Protein A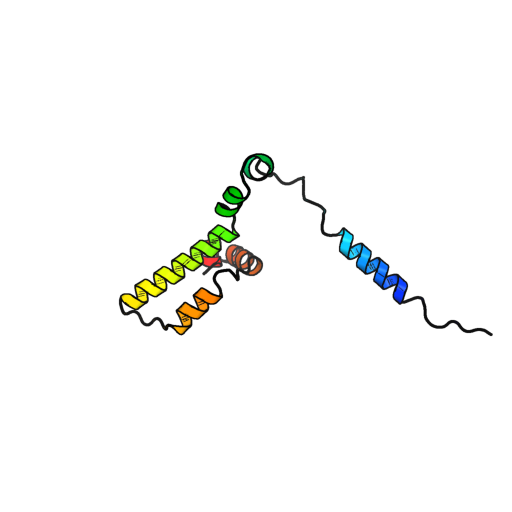F-A0A1B6INV1-F1 (afdb_monomer)

Mean predicted aligned error: 13.17 Å

Foldseek 3Di:
DDDDDDDDPVVVVVVVVVVVVVPPDPPPPVDDDDCCLVPNDDPVVNVCPDPLVVLLVVLVVVLVVLVVVVVVPDPDDPVNSVVSVVCSNVDDPPQLVVQCVVVVDSVVSSD

pLDDT: mean 77.52, std 20.61, range [27.19, 95.38]

Organism: NCBI:txid320908

Radius of gyration: 24.24 Å; Cα contacts (8 Å, |Δi|>4): 44; chains: 1; bounding box: 39×71×47 Å

Nearest PDB structures (foldseek):
  5nx8-assembly1_B  TM=9.898E-01  e=2.178E-07  Homo sapiens neanderthalensis
  4flc-assembly1_C  TM=9.773E-01  e=2.608E-07  Homo sapiens
  4flc-assembly1_A  TM=9.758E-01  e=3.519E-07  Homo sapiens
  4ffx-assembly1_A  TM=9.431E-01  e=3.315E-07  Homo sapiens
  4ffx-assembly1_C  TM=9.801E-01  e=8.149E-07  Homo sapiens

Sequence (111 aa):
RWRCGGCLIHSCLLTLLFISCIFVSIKMTSNYKSPLSTRYASKEMQFTFSELNKFSTWRKLWIYLAEAEKELGLEITDAQIEEMKANVDNIDFVAAAEEEKLTRHDVMAHV

InterPro domains:
  IPR008948 L-Aspartase-like [SSF48557] (32-111)
  IPR024083 Fumarase/histidase, N-terminal [G3DSA:1.10.275.10] (27-111)

Solvent-accessible surface area (backbone atoms only — not comparable to full-atom values): 6934 Å² total; per-residue (Å²): 135,83,90,84,82,88,77,76,69,70,62,55,54,56,53,53,54,53,55,62,65,66,71,80,72,79,73,75,76,86,59,91,72,60,59,52,78,74,75,70,55,54,72,67,62,51,44,66,74,26,69,68,47,51,54,34,49,50,44,50,51,52,48,54,47,52,52,53,42,34,75,74,68,46,100,62,57,69,68,58,53,51,53,52,64,74,43,39,85,69,72,62,66,66,60,26,53,56,37,21,71,73,69,72,34,68,72,70,29,70,108

Secondary structure (DSSP, 8-state):
-------SSHHHHHHHHHHHHHTT-----SS---HIIIIIS-HHHHHHTSHHHHHHHHHHHHHHHHHHHHHTT----HHHHHHHHHTTT---HHHHHHHHHHHS-HHHHT-

Structure (mmCIF, N/CA/C/O backbone):
data_AF-A0A1B6INV1-F1
#
_entry.id   AF-A0A1B6INV1-F1
#
loop_
_atom_site.group_PDB
_atom_site.id
_atom_site.type_symbol
_atom_site.label_atom_id
_atom_site.label_alt_id
_atom_site.label_comp_id
_atom_site.label_asym_id
_atom_site.label_entity_id
_atom_site.label_seq_id
_atom_site.pdbx_PDB_ins_code
_atom_site.Cartn_x
_atom_site.Cartn_y
_atom_site.Cartn_z
_atom_site.occupancy
_atom_site.B_iso_or_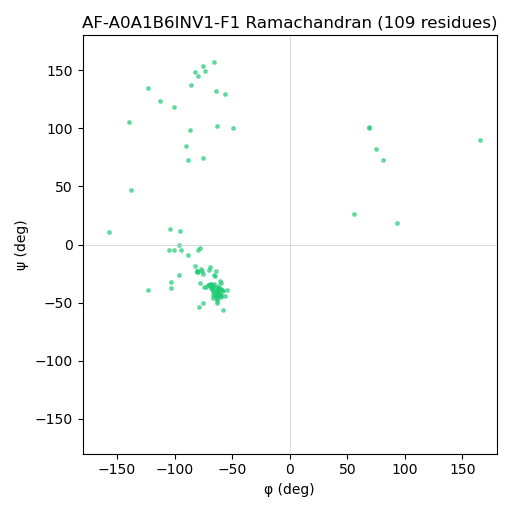equiv
_atom_site.auth_seq_id
_atom_site.auth_comp_id
_atom_site.auth_asym_id
_atom_site.auth_atom_id
_atom_site.pdbx_PDB_model_num
ATOM 1 N N . ARG A 1 1 ? 13.740 -64.796 -30.947 1.00 27.19 1 ARG A N 1
ATOM 2 C CA . ARG A 1 1 ? 14.998 -65.144 -30.242 1.00 27.19 1 ARG A CA 1
ATOM 3 C C . ARG A 1 1 ? 15.674 -63.825 -29.864 1.00 27.19 1 ARG A C 1
ATOM 5 O O . ARG A 1 1 ? 16.111 -63.151 -30.777 1.00 27.19 1 ARG A O 1
ATOM 12 N N . TRP A 1 2 ? 15.658 -63.486 -28.562 1.00 29.16 2 TRP A N 1
ATOM 13 C CA . TRP A 1 2 ? 16.130 -62.237 -27.903 1.00 29.16 2 TRP A CA 1
ATOM 14 C C . TRP A 1 2 ? 15.284 -60.986 -28.229 1.00 29.16 2 TRP A C 1
ATOM 16 O O . TRP A 1 2 ? 15.275 -60.543 -29.363 1.00 29.16 2 TRP A O 1
ATOM 26 N N . ARG A 1 3 ? 14.356 -60.503 -27.383 1.00 35.16 3 ARG A N 1
ATOM 27 C CA . ARG A 1 3 ? 14.414 -60.051 -25.969 1.00 35.16 3 ARG A CA 1
ATOM 28 C C . ARG A 1 3 ? 15.224 -58.748 -25.847 1.00 35.16 3 ARG A C 1
ATOM 30 O O . ARG A 1 3 ? 16.438 -58.825 -25.903 1.00 35.16 3 ARG A O 1
ATOM 37 N N . CYS A 1 4 ? 14.502 -57.621 -25.735 1.00 33.94 4 CYS A N 1
ATOM 38 C CA . CYS A 1 4 ? 14.843 -56.291 -25.178 1.00 33.94 4 CYS A CA 1
ATOM 39 C C . CYS A 1 4 ? 13.743 -55.316 -25.678 1.00 33.94 4 CYS A C 1
ATOM 41 O O . CYS A 1 4 ? 13.827 -54.822 -26.790 1.00 33.94 4 CYS A O 1
ATOM 43 N N . GLY A 1 5 ? 12.607 -55.074 -25.019 1.00 40.75 5 GLY A N 1
ATOM 44 C CA . GLY A 1 5 ? 12.322 -55.170 -23.592 1.00 40.75 5 GLY A CA 1
ATOM 45 C C . GLY A 1 5 ? 12.818 -53.926 -22.855 1.00 40.75 5 GLY A C 1
ATOM 46 O O . GLY A 1 5 ? 13.815 -54.020 -22.160 1.00 40.75 5 GLY A O 1
ATOM 47 N N . GLY A 1 6 ? 12.136 -52.787 -23.034 1.00 43.53 6 GLY A N 1
ATOM 48 C CA . GLY A 1 6 ? 12.198 -51.634 -22.126 1.00 43.53 6 GLY A CA 1
ATOM 49 C C . GLY A 1 6 ? 13.456 -50.763 -22.181 1.00 43.53 6 GLY A C 1
ATOM 50 O O . GLY A 1 6 ? 14.310 -50.883 -21.318 1.00 43.53 6 GLY A O 1
ATOM 51 N N . CYS A 1 7 ? 13.549 -49.822 -23.130 1.00 36.94 7 CYS A N 1
ATOM 52 C CA . CYS A 1 7 ? 14.485 -48.689 -22.983 1.00 36.94 7 CYS A CA 1
ATOM 53 C C . CYS A 1 7 ? 14.138 -47.422 -23.796 1.00 36.94 7 CYS A C 1
ATOM 55 O O . CYS A 1 7 ? 14.953 -46.512 -23.885 1.00 36.94 7 CYS A O 1
ATOM 57 N N . LEU A 1 8 ? 12.942 -47.323 -24.393 1.00 39.81 8 LEU A N 1
ATOM 58 C CA . LEU A 1 8 ? 12.597 -46.205 -25.292 1.00 39.81 8 LEU A CA 1
ATOM 59 C C . LEU A 1 8 ? 11.747 -45.0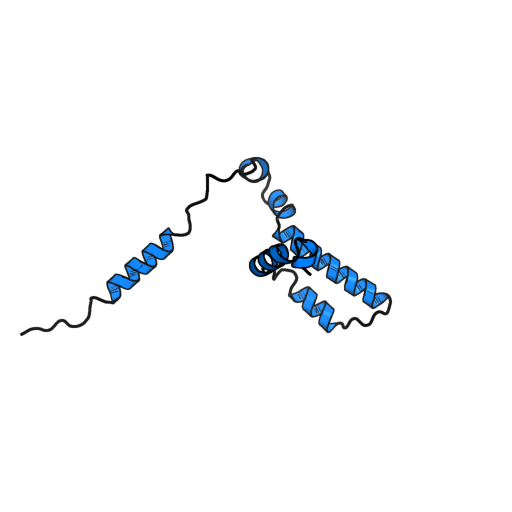90 -24.663 1.00 39.81 8 LEU A C 1
ATOM 61 O O . LEU A 1 8 ? 11.533 -44.066 -25.298 1.00 39.81 8 LEU A O 1
ATOM 65 N N . ILE A 1 9 ? 11.302 -45.238 -23.412 1.00 46.97 9 ILE A N 1
ATOM 66 C CA . ILE A 1 9 ? 10.418 -44.245 -22.770 1.00 46.97 9 ILE A CA 1
ATOM 67 C C . ILE A 1 9 ? 11.216 -43.246 -21.906 1.00 46.97 9 ILE A C 1
ATOM 69 O O . ILE A 1 9 ? 10.825 -42.091 -21.777 1.00 46.97 9 ILE A O 1
ATOM 73 N N . HIS A 1 10 ? 12.392 -43.629 -21.390 1.00 43.84 10 HIS A N 1
ATOM 74 C CA . HIS A 1 10 ? 13.196 -42.764 -20.510 1.00 43.84 10 HIS A CA 1
ATOM 75 C C . HIS A 1 10 ? 14.043 -41.712 -21.252 1.00 43.84 10 HIS A C 1
ATOM 77 O O . HIS A 1 10 ? 14.384 -40.681 -20.679 1.00 43.84 10 HIS A O 1
ATOM 83 N N . SER A 1 11 ? 14.360 -41.931 -22.534 1.00 45.62 11 SER A N 1
ATOM 84 C CA . SER A 1 11 ? 15.157 -40.980 -23.329 1.00 45.62 11 SER A CA 1
ATOM 85 C C . SER A 1 11 ? 14.321 -39.809 -23.876 1.00 45.62 11 SER A C 1
ATOM 87 O O . SER A 1 11 ? 14.843 -38.715 -24.083 1.00 45.62 11 SER A O 1
ATOM 89 N N . CYS A 1 12 ? 13.004 -40.008 -24.022 1.00 43.78 12 CYS A N 1
ATOM 90 C CA . CYS A 1 12 ? 12.072 -38.991 -24.519 1.00 43.78 12 CYS A CA 1
ATOM 91 C C . CYS A 1 12 ? 11.712 -37.945 -23.440 1.00 43.78 12 CYS A C 1
ATOM 93 O O . CYS A 1 12 ? 11.550 -36.764 -23.737 1.00 43.78 12 CYS A O 1
ATOM 95 N N . LEU A 1 13 ? 11.658 -38.347 -22.161 1.00 46.84 13 LEU A N 1
ATOM 96 C CA . LEU A 1 13 ? 11.399 -37.422 -21.046 1.00 46.84 13 LEU A CA 1
ATOM 97 C C . LEU A 1 13 ? 12.578 -36.480 -20.757 1.00 46.84 13 LEU A C 1
ATOM 99 O O . LEU A 1 13 ? 12.352 -35.318 -20.428 1.00 46.84 13 LEU A O 1
ATOM 103 N N . LEU A 1 14 ? 13.828 -36.932 -20.926 1.00 48.84 14 LEU A N 1
ATOM 104 C CA . LEU A 1 14 ? 14.999 -36.061 -20.745 1.00 48.84 14 LEU A CA 1
ATOM 105 C C . LEU A 1 14 ? 15.112 -34.994 -21.843 1.00 48.84 14 LEU A C 1
ATOM 107 O O . LEU A 1 14 ? 15.531 -33.874 -21.561 1.00 48.84 14 LEU A O 1
ATOM 111 N N . THR A 1 15 ? 14.710 -35.306 -23.077 1.00 51.50 15 THR A N 1
ATOM 112 C CA . THR A 1 15 ? 14.678 -34.325 -24.174 1.00 51.50 15 THR A CA 1
ATOM 113 C C . THR A 1 15 ? 13.538 -33.320 -24.000 1.00 51.50 15 THR A C 1
ATOM 115 O O . THR A 1 15 ? 13.750 -32.132 -24.229 1.00 51.50 15 THR A O 1
ATOM 118 N N . LEU A 1 16 ? 12.372 -33.741 -23.496 1.00 47.75 16 LEU A N 1
ATOM 119 C CA . LEU A 1 16 ? 11.265 -32.833 -23.157 1.00 47.75 16 LEU A CA 1
ATOM 120 C C . LEU A 1 16 ? 11.584 -31.909 -21.963 1.00 47.75 16 LEU A C 1
ATOM 122 O O . LEU A 1 16 ? 11.250 -30.725 -22.007 1.00 47.75 16 LEU A O 1
ATOM 126 N N . LEU A 1 17 ? 12.300 -32.395 -20.942 1.00 47.44 17 LEU A N 1
ATOM 127 C CA . LEU A 1 17 ? 12.790 -31.562 -19.831 1.00 47.44 17 LEU A CA 1
ATOM 128 C C . LEU A 1 17 ? 13.866 -30.556 -20.278 1.00 47.44 17 LEU A C 1
ATOM 130 O O . LEU A 1 17 ? 13.863 -29.414 -19.820 1.00 47.44 17 LEU A O 1
ATOM 134 N N . PHE A 1 18 ? 14.739 -30.928 -21.222 1.00 44.41 18 PHE A N 1
ATOM 135 C CA . PHE A 1 18 ? 15.700 -29.989 -21.816 1.00 44.41 18 PHE A CA 1
ATOM 136 C C . PHE A 1 18 ? 15.018 -28.906 -22.668 1.00 44.41 18 PHE A C 1
ATOM 138 O O . PHE A 1 18 ? 15.426 -27.746 -22.619 1.00 44.41 18 PHE A O 1
ATOM 145 N N . ILE A 1 19 ? 13.946 -29.244 -23.394 1.00 51.03 19 ILE A N 1
ATOM 146 C CA . ILE A 1 19 ? 13.175 -28.277 -24.195 1.00 51.03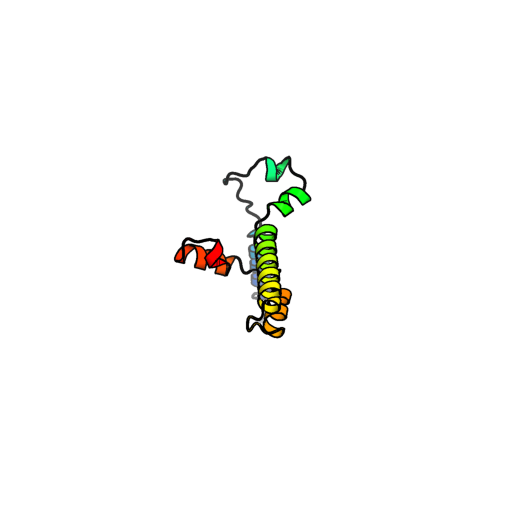 19 ILE A CA 1
ATOM 147 C C . ILE A 1 19 ? 12.391 -27.304 -23.294 1.00 51.03 19 ILE A C 1
ATOM 149 O O . ILE A 1 19 ? 12.333 -26.112 -23.597 1.00 51.03 19 ILE A O 1
ATOM 153 N N . SER A 1 20 ? 11.886 -27.756 -22.139 1.00 46.28 20 SER A N 1
ATOM 154 C CA . SER A 1 20 ? 11.259 -26.868 -21.144 1.00 46.28 20 SER A CA 1
ATOM 155 C C . SER A 1 20 ? 12.246 -25.878 -20.510 1.00 46.28 20 SER A C 1
ATOM 157 O O . SER A 1 20 ? 11.834 -24.802 -20.082 1.00 46.28 20 SER A O 1
ATOM 159 N N . CYS A 1 21 ? 13.540 -26.211 -20.454 1.00 41.75 21 CYS A N 1
ATOM 160 C CA . CYS A 1 21 ? 14.569 -25.358 -19.852 1.00 41.75 21 CYS A CA 1
ATOM 161 C C . CYS A 1 21 ? 15.046 -24.237 -20.802 1.00 41.75 21 CYS A C 1
ATOM 163 O O . CYS A 1 21 ? 15.510 -23.190 -20.356 1.00 41.75 21 CYS A O 1
ATOM 165 N N . ILE A 1 22 ? 14.882 -24.413 -22.120 1.00 45.06 22 ILE A N 1
ATOM 166 C CA . ILE A 1 22 ? 15.268 -23.413 -23.136 1.00 45.06 22 ILE A CA 1
ATOM 167 C C . ILE A 1 22 ? 14.194 -22.317 -23.305 1.00 45.06 22 ILE A C 1
ATOM 169 O O . ILE A 1 22 ? 14.494 -21.222 -23.780 1.00 45.06 22 ILE A O 1
ATOM 173 N N . PHE A 1 23 ? 12.955 -22.548 -22.859 1.00 40.06 23 PHE A N 1
ATOM 174 C CA . PHE A 1 23 ? 11.833 -21.635 -23.120 1.00 40.06 23 PHE A CA 1
ATOM 175 C C . PHE A 1 23 ? 11.760 -20.390 -22.208 1.00 40.06 23 PHE A C 1
ATOM 177 O O . PHE A 1 23 ? 10.927 -19.518 -22.436 1.00 40.06 23 PHE A O 1
ATOM 184 N N . VAL A 1 24 ? 12.630 -20.256 -21.198 1.00 45.34 24 VAL A N 1
ATOM 185 C CA . VAL A 1 24 ? 12.508 -19.194 -20.170 1.00 45.34 24 VAL A CA 1
ATOM 186 C C . VAL A 1 24 ? 13.363 -17.941 -20.440 1.00 45.34 24 VAL A C 1
ATOM 188 O O . VAL A 1 24 ? 13.285 -16.974 -19.690 1.00 45.34 24 VAL A O 1
ATOM 191 N N . SER A 1 25 ? 14.149 -17.863 -21.520 1.00 43.59 25 SER A N 1
ATOM 192 C CA . SER A 1 25 ? 15.062 -16.714 -21.699 1.00 43.59 25 SER A CA 1
ATOM 193 C C . SER A 1 25 ? 15.125 -16.136 -23.114 1.00 43.59 25 SER A C 1
ATOM 195 O O . SER A 1 25 ? 16.196 -15.818 -23.623 1.00 43.59 25 SER A O 1
ATOM 197 N N . ILE A 1 26 ? 13.973 -15.909 -23.750 1.00 49.34 26 ILE A N 1
ATOM 198 C CA . ILE A 1 26 ? 13.883 -14.875 -24.794 1.00 49.34 26 ILE A CA 1
ATOM 199 C C . ILE A 1 26 ? 13.486 -13.579 -24.090 1.00 49.34 26 ILE A C 1
ATOM 201 O O . ILE A 1 26 ? 12.320 -13.216 -23.953 1.00 49.34 26 ILE A O 1
ATOM 205 N N . LYS A 1 27 ? 14.499 -12.885 -23.574 1.00 52.16 27 LYS A N 1
ATOM 206 C CA . LYS A 1 27 ? 14.368 -11.536 -23.029 1.00 52.16 27 LYS A CA 1
ATOM 207 C C . LYS A 1 27 ? 13.931 -10.637 -24.190 1.00 52.16 27 LYS A C 1
ATOM 209 O O . LYS A 1 27 ? 14.761 -10.295 -25.021 1.00 52.16 27 LYS A O 1
ATOM 214 N N . MET A 1 28 ? 12.647 -10.280 -24.261 1.00 51.00 28 MET A N 1
ATOM 215 C CA . MET A 1 28 ? 12.091 -9.340 -25.247 1.00 51.00 28 MET A CA 1
ATOM 216 C C . MET A 1 28 ? 12.949 -8.060 -25.278 1.00 51.00 28 MET A C 1
ATOM 218 O O . MET A 1 28 ? 12.884 -7.221 -24.370 1.00 51.00 28 MET A O 1
ATOM 222 N N . THR A 1 29 ? 13.826 -7.952 -26.277 1.00 60.47 29 THR A N 1
ATOM 223 C CA . THR A 1 29 ? 14.652 -6.771 -26.583 1.00 60.47 29 THR A CA 1
ATOM 224 C C . THR A 1 29 ? 13.928 -5.805 -27.518 1.00 60.47 29 THR A C 1
ATOM 226 O O . THR A 1 29 ? 14.396 -4.690 -27.706 1.00 60.47 29 THR A O 1
ATOM 229 N N . SER A 1 30 ? 12.781 -6.213 -28.071 1.00 66.88 30 SER A N 1
ATOM 230 C CA . SER A 1 30 ? 11.931 -5.405 -28.951 1.00 66.88 30 SER A CA 1
ATOM 231 C C . SER A 1 30 ? 11.102 -4.355 -28.210 1.00 66.88 30 SER A C 1
ATOM 233 O O . SER A 1 30 ? 10.694 -3.368 -28.812 1.00 66.88 30 SER A O 1
ATOM 235 N N . ASN A 1 31 ? 10.847 -4.550 -26.913 1.00 76.69 31 ASN A N 1
ATOM 236 C CA . ASN A 1 31 ? 10.055 -3.618 -26.117 1.00 76.69 31 ASN A CA 1
ATOM 237 C C . ASN A 1 31 ? 10.937 -2.496 -25.565 1.00 76.69 31 ASN A C 1
ATOM 239 O O . ASN A 1 31 ? 12.037 -2.748 -25.063 1.00 76.69 31 ASN A O 1
ATOM 243 N N . TYR A 1 32 ? 10.425 -1.264 -25.625 1.00 80.25 32 TYR A N 1
ATOM 244 C CA . TYR A 1 32 ? 11.076 -0.099 -25.036 1.00 80.25 32 TYR A CA 1
ATOM 245 C C . TYR A 1 32 ? 11.326 -0.327 -23.543 1.00 80.25 32 TYR A C 1
ATOM 247 O O . TYR A 1 32 ? 10.429 -0.709 -22.791 1.00 80.25 32 TYR A O 1
ATOM 255 N N . LYS A 1 33 ? 12.563 -0.080 -23.115 1.00 82.69 33 LYS A N 1
ATOM 256 C CA . LYS A 1 33 ? 12.962 -0.087 -21.708 1.00 82.69 33 LYS A CA 1
ATOM 257 C C . LYS A 1 33 ? 13.557 1.265 -21.392 1.00 82.69 33 LYS A C 1
ATOM 259 O O . LYS A 1 33 ? 14.386 1.769 -22.148 1.00 82.69 33 LYS A O 1
ATOM 264 N N . SER A 1 34 ? 13.161 1.831 -20.258 1.00 85.69 34 SER A N 1
ATOM 265 C CA . SER A 1 34 ? 13.747 3.086 -19.811 1.00 85.69 34 SER A CA 1
ATOM 266 C C . SER A 1 34 ? 15.245 2.886 -19.522 1.00 85.69 34 SER A C 1
ATOM 268 O O . SER A 1 34 ? 15.627 1.941 -18.819 1.00 85.69 34 SER A O 1
ATOM 270 N N . PRO A 1 35 ? 16.132 3.763 -20.023 1.00 86.38 35 PRO A N 1
ATOM 271 C CA . PRO A 1 35 ? 17.547 3.709 -19.670 1.00 86.38 35 PRO A CA 1
ATOM 272 C C . PRO A 1 35 ? 17.767 3.984 -18.172 1.00 86.38 35 PRO A C 1
ATOM 274 O O . PRO A 1 35 ? 18.756 3.525 -17.598 1.00 86.38 35 PRO A O 1
ATOM 277 N N . LEU A 1 36 ? 16.819 4.669 -17.514 1.00 85.56 36 LEU A N 1
ATOM 278 C CA . LEU A 1 36 ? 16.845 4.892 -16.069 1.00 85.56 36 LEU A CA 1
ATOM 279 C C . LEU A 1 36 ? 16.714 3.578 -15.298 1.00 85.56 36 LEU A C 1
ATOM 281 O O . LEU A 1 36 ? 17.502 3.345 -14.391 1.00 85.56 36 LEU A O 1
ATOM 285 N N . SER A 1 37 ? 15.797 2.690 -15.692 1.00 82.75 37 SER A N 1
ATOM 286 C CA . SER A 1 37 ? 15.605 1.408 -15.002 1.00 82.75 37 SER A CA 1
ATOM 287 C C . SER A 1 37 ? 16.668 0.362 -15.345 1.00 82.75 37 SER A C 1
ATOM 289 O O . SER A 1 37 ? 16.874 -0.569 -14.579 1.00 82.75 37 SER A O 1
ATOM 291 N N . THR A 1 38 ? 17.363 0.492 -16.477 1.00 81.12 38 THR A N 1
ATOM 292 C CA . THR A 1 38 ? 18.312 -0.538 -16.945 1.00 81.12 38 THR A CA 1
ATOM 293 C C . THR A 1 38 ? 19.782 -0.201 -16.718 1.00 81.12 38 THR A C 1
ATOM 295 O O . THR A 1 38 ? 20.574 -1.119 -16.508 1.00 81.12 38 THR A O 1
ATOM 298 N N . ARG A 1 39 ? 20.169 1.081 -16.767 1.00 81.44 39 ARG A N 1
ATOM 299 C CA . ARG A 1 39 ? 21.583 1.499 -16.763 1.00 81.44 39 ARG A CA 1
ATOM 300 C C . ARG A 1 39 ? 21.950 2.462 -15.639 1.00 81.44 39 ARG A C 1
ATOM 302 O O . ARG A 1 39 ? 23.061 2.368 -15.130 1.00 81.44 39 ARG A O 1
ATOM 309 N N . TYR A 1 40 ? 21.072 3.406 -15.304 1.00 84.75 40 TYR A N 1
ATOM 310 C CA . TYR A 1 40 ? 21.455 4.553 -14.473 1.00 84.75 40 TYR A CA 1
ATOM 311 C C . TYR A 1 40 ? 20.995 4.465 -13.012 1.00 84.75 40 TYR A C 1
ATOM 313 O O . TYR A 1 40 ? 21.738 4.892 -12.132 1.00 84.75 40 TYR A O 1
ATOM 321 N N . ALA A 1 41 ? 19.802 3.936 -12.726 1.00 90.44 41 ALA A N 1
ATOM 322 C CA . ALA A 1 41 ? 19.273 3.900 -11.361 1.00 90.44 41 ALA A CA 1
ATOM 323 C 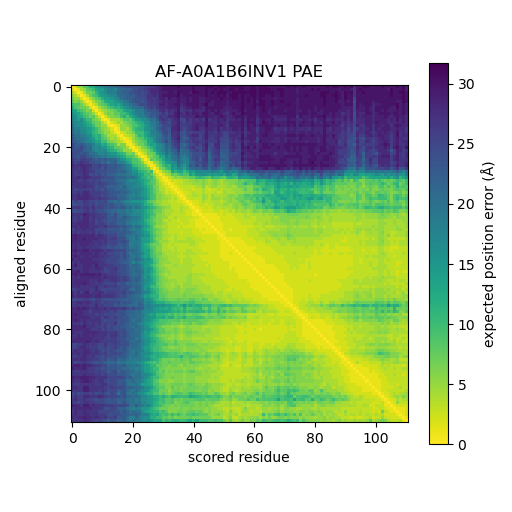C . ALA A 1 41 ? 19.869 2.755 -10.526 1.00 90.44 41 ALA A C 1
ATOM 325 O O . ALA A 1 41 ? 20.080 1.648 -11.028 1.00 90.44 41 ALA A O 1
ATOM 326 N N . SER A 1 42 ? 20.066 2.999 -9.227 1.00 91.75 42 SER A N 1
ATOM 327 C CA . SER A 1 42 ? 20.430 1.959 -8.259 1.00 91.75 42 SER A CA 1
ATOM 328 C C . SER A 1 42 ? 19.301 0.935 -8.089 1.00 91.75 42 SER A C 1
ATOM 330 O O . SER A 1 42 ? 18.132 1.230 -8.336 1.00 91.75 42 SER A O 1
ATOM 332 N N . LYS A 1 43 ? 19.642 -0.278 -7.635 1.00 89.31 43 LYS A N 1
ATOM 333 C CA . LYS A 1 43 ? 18.652 -1.346 -7.399 1.00 89.31 43 LYS A CA 1
ATOM 334 C C . LYS A 1 43 ? 17.592 -0.942 -6.370 1.00 89.31 43 LYS A C 1
ATOM 336 O O . LYS A 1 43 ? 16.424 -1.253 -6.552 1.00 89.31 43 LYS A O 1
ATOM 341 N N . GLU A 1 44 ? 17.998 -0.219 -5.330 1.00 91.75 44 GLU A N 1
ATOM 342 C CA . GLU A 1 44 ? 17.100 0.286 -4.285 1.00 91.75 44 GLU A CA 1
ATOM 343 C C . GLU A 1 44 ? 16.083 1.277 -4.856 1.00 91.75 44 GLU A C 1
ATOM 345 O O . GLU A 1 44 ? 14.888 1.133 -4.631 1.00 91.75 44 GLU A O 1
ATOM 350 N N . MET A 1 45 ? 16.535 2.226 -5.682 1.00 91.81 45 MET A N 1
ATOM 351 C CA . MET A 1 45 ? 15.645 3.200 -6.316 1.00 91.81 45 MET A CA 1
ATOM 352 C C . MET A 1 45 ? 14.666 2.530 -7.289 1.00 91.81 45 MET A C 1
ATOM 354 O O . MET A 1 45 ? 13.496 2.900 -7.352 1.00 91.81 45 MET A O 1
ATOM 358 N N . GLN A 1 46 ? 15.125 1.518 -8.030 1.00 89.31 46 GLN A N 1
ATOM 359 C CA . GLN A 1 46 ? 14.252 0.723 -8.898 1.00 89.31 46 GLN A CA 1
ATOM 360 C C . GLN A 1 46 ? 13.179 -0.017 -8.094 1.00 89.31 46 GLN A C 1
ATOM 362 O O . GLN A 1 46 ? 12.031 -0.076 -8.527 1.00 89.31 46 GLN A O 1
ATOM 367 N N . PHE A 1 47 ? 13.536 -0.552 -6.924 1.00 90.19 47 PHE A N 1
ATOM 368 C CA . PHE A 1 47 ? 12.583 -1.216 -6.041 1.00 90.19 47 PHE A CA 1
ATOM 369 C C . PHE A 1 47 ? 11.544 -0.240 -5.485 1.00 90.19 47 PHE A C 1
ATOM 371 O O . PHE A 1 47 ? 10.356 -0.554 -5.512 1.00 90.19 47 PHE A O 1
ATOM 378 N N . THR A 1 48 ? 11.949 0.962 -5.067 1.00 91.62 48 THR A N 1
ATOM 379 C CA . THR A 1 48 ? 11.026 1.986 -4.550 1.00 91.62 48 THR A CA 1
ATOM 380 C C . THR A 1 48 ? 9.897 2.305 -5.533 1.00 91.62 48 THR A C 1
ATOM 382 O O . THR A 1 48 ? 8.746 2.444 -5.122 1.00 91.62 48 THR A O 1
ATOM 385 N N . PHE A 1 49 ? 10.210 2.360 -6.830 1.00 89.25 49 PHE A N 1
ATOM 386 C CA . PHE A 1 49 ? 9.238 2.612 -7.900 1.00 89.25 49 PHE A CA 1
ATOM 387 C C . PHE A 1 49 ? 8.693 1.339 -8.565 1.00 89.25 49 PHE A C 1
ATOM 389 O O . PHE A 1 49 ? 8.062 1.416 -9.618 1.00 89.25 49 PHE A O 1
ATOM 396 N N . SER A 1 50 ? 8.940 0.165 -7.984 1.00 89.75 50 SER A N 1
ATOM 397 C CA . SER A 1 50 ? 8.394 -1.090 -8.497 1.00 89.75 50 SER A CA 1
ATOM 398 C C . SER A 1 50 ? 6.907 -1.237 -8.166 1.00 89.75 50 SER A C 1
ATOM 400 O O . SER A 1 50 ? 6.420 -0.721 -7.159 1.00 89.75 50 SER A O 1
ATOM 402 N N . GLU A 1 51 ? 6.190 -1.996 -8.994 1.00 89.50 51 GLU A N 1
ATOM 403 C CA . GLU A 1 51 ? 4.779 -2.337 -8.766 1.00 89.50 51 GLU A CA 1
ATOM 404 C C . GLU A 1 51 ? 4.582 -3.082 -7.441 1.00 89.50 51 GLU A C 1
ATOM 406 O O . GLU A 1 51 ? 3.664 -2.777 -6.686 1.00 89.50 51 GLU A O 1
ATOM 411 N N . LEU A 1 52 ? 5.502 -3.987 -7.093 1.00 89.38 52 LEU A N 1
ATOM 412 C CA . LEU A 1 52 ? 5.460 -4.710 -5.823 1.00 89.38 52 LEU A CA 1
ATOM 413 C C . LEU A 1 52 ? 5.541 -3.759 -4.620 1.00 89.38 52 LEU A C 1
ATOM 415 O O . LEU A 1 52 ? 4.757 -3.884 -3.678 1.00 89.38 52 LEU A O 1
ATOM 419 N N . ASN A 1 53 ? 6.439 -2.769 -4.659 1.00 91.31 53 ASN A N 1
ATOM 420 C CA . ASN A 1 53 ? 6.512 -1.763 -3.601 1.00 91.31 53 ASN A CA 1
ATOM 421 C C . ASN A 1 53 ? 5.275 -0.844 -3.588 1.00 91.31 53 ASN A C 1
ATOM 423 O O . ASN A 1 53 ? 4.782 -0.512 -2.512 1.00 91.31 53 ASN A O 1
ATOM 427 N N . LYS A 1 54 ? 4.725 -0.476 -4.756 1.00 90.75 54 LYS A N 1
ATOM 428 C CA . LYS A 1 54 ? 3.483 0.315 -4.867 1.00 90.75 54 LYS A CA 1
ATOM 429 C C . LYS A 1 54 ? 2.313 -0.392 -4.168 1.00 90.75 54 LYS A C 1
ATOM 431 O O . LYS A 1 54 ? 1.712 0.180 -3.261 1.00 90.75 54 LYS A O 1
ATOM 436 N N . PHE A 1 55 ? 2.022 -1.635 -4.549 1.00 92.31 55 PHE A N 1
ATOM 437 C CA . PHE A 1 55 ? 0.846 -2.361 -4.057 1.00 92.31 55 PHE A CA 1
ATOM 438 C C . PHE A 1 55 ? 0.993 -2.855 -2.615 1.00 92.31 55 PHE A C 1
ATOM 440 O O . PHE A 1 55 ? 0.036 -2.771 -1.846 1.00 92.31 55 PHE A O 1
ATOM 447 N N . SER A 1 56 ? 2.190 -3.282 -2.196 1.00 91.69 56 SER A N 1
ATOM 448 C CA . SER A 1 56 ? 2.433 -3.585 -0.774 1.00 91.69 56 SER A CA 1
ATOM 449 C C . SER A 1 56 ? 2.245 -2.341 0.101 1.00 91.69 56 SER A C 1
ATOM 451 O O . SER A 1 56 ? 1.681 -2.426 1.191 1.00 91.69 56 SER A O 1
ATOM 453 N N . THR A 1 57 ? 2.648 -1.162 -0.386 1.00 93.62 57 THR A N 1
ATOM 454 C CA . THR A 1 57 ? 2.422 0.106 0.323 1.00 93.62 57 THR A CA 1
ATOM 455 C C . THR A 1 57 ? 0.934 0.451 0.409 1.00 93.62 57 THR A C 1
ATOM 457 O O . THR A 1 57 ? 0.484 0.881 1.468 1.00 93.62 57 THR A O 1
ATOM 460 N N . TRP A 1 58 ? 0.145 0.219 -0.643 1.00 93.69 58 TRP A N 1
ATOM 461 C CA . TRP A 1 58 ? -1.313 0.411 -0.596 1.00 93.69 58 TRP A CA 1
ATOM 462 C C . TRP A 1 58 ? -1.985 -0.465 0.462 1.00 93.69 58 TRP A C 1
ATOM 464 O O . TRP A 1 58 ? -2.757 0.046 1.270 1.00 93.69 58 TRP A O 1
ATOM 474 N N . ARG A 1 59 ? -1.621 -1.750 0.544 1.00 93.25 59 ARG A N 1
ATOM 475 C CA . ARG A 1 59 ? -2.152 -2.651 1.580 1.00 93.25 59 ARG A CA 1
ATOM 476 C C . ARG A 1 59 ? -1.788 -2.204 2.992 1.00 93.25 59 ARG A C 1
ATOM 478 O O . ARG A 1 59 ? -2.634 -2.257 3.879 1.00 93.25 59 ARG A O 1
ATOM 485 N N . LYS A 1 60 ? -0.570 -1.693 3.198 1.00 93.56 60 LYS A N 1
ATOM 486 C CA . LYS A 1 60 ? -0.175 -1.088 4.484 1.00 93.56 60 LYS A CA 1
ATOM 487 C C . LYS A 1 60 ? -1.049 0.115 4.833 1.00 93.56 60 LYS A C 1
ATOM 489 O O . LYS A 1 60 ? -1.481 0.228 5.973 1.00 93.56 60 LYS A O 1
ATOM 494 N N . LEU A 1 61 ? -1.349 0.979 3.861 1.00 95.25 61 LEU A N 1
ATOM 495 C CA . LEU A 1 61 ? -2.245 2.119 4.076 1.00 95.25 61 LEU A CA 1
ATOM 496 C C . LEU A 1 61 ? -3.666 1.674 4.440 1.00 95.25 61 LEU A C 1
ATOM 498 O O . LEU A 1 61 ? -4.255 2.267 5.337 1.00 95.25 61 LEU A O 1
ATOM 502 N N . TRP A 1 62 ? -4.199 0.625 3.809 1.00 94.19 62 TRP A N 1
ATOM 503 C CA . TRP A 1 62 ? -5.507 0.073 4.180 1.00 94.19 62 TRP A CA 1
ATOM 504 C C . TRP A 1 62 ? -5.523 -0.542 5.578 1.00 94.19 62 TRP A C 1
ATOM 506 O O . TRP A 1 62 ? -6.511 -0.388 6.286 1.00 94.19 62 TRP A O 1
ATOM 516 N N . ILE A 1 63 ? -4.431 -1.177 6.009 1.00 94.06 63 ILE A N 1
ATOM 517 C CA . ILE A 1 63 ? -4.299 -1.658 7.391 1.00 94.06 63 ILE A CA 1
ATOM 518 C C . ILE A 1 63 ? -4.318 -0.481 8.366 1.00 94.06 63 ILE A C 1
ATOM 520 O O . ILE A 1 63 ? -5.086 -0.508 9.319 1.00 94.06 63 ILE A O 1
ATOM 524 N N . TYR A 1 64 ? -3.531 0.570 8.112 1.00 95.12 64 TYR A N 1
ATOM 525 C CA . TYR A 1 64 ? -3.529 1.757 8.974 1.00 95.12 64 TYR A CA 1
ATOM 526 C C . TYR A 1 64 ? -4.886 2.459 9.005 1.00 95.12 64 TYR A C 1
ATOM 528 O O . TYR A 1 64 ? -5.290 2.967 10.048 1.00 95.12 64 TYR A O 1
ATOM 536 N N . LEU A 1 65 ? -5.601 2.471 7.877 1.00 95.19 65 LEU A N 1
ATOM 537 C CA . LEU A 1 65 ? -6.965 2.978 7.817 1.00 95.19 65 LEU A CA 1
ATOM 538 C C . LEU A 1 65 ? -7.894 2.140 8.703 1.00 95.19 65 LEU A C 1
ATOM 540 O O . LEU A 1 65 ? -8.577 2.711 9.544 1.00 95.19 65 LEU A O 1
ATOM 544 N N . ALA A 1 66 ? -7.865 0.812 8.573 1.00 93.38 66 ALA A N 1
ATOM 545 C CA . ALA A 1 66 ? -8.686 -0.091 9.378 1.00 93.38 66 ALA A CA 1
ATOM 546 C C . ALA A 1 66 ? -8.360 0.002 10.882 1.00 93.38 66 ALA A C 1
ATOM 548 O O . ALA A 1 66 ? -9.264 -0.022 11.715 1.00 93.38 66 ALA A O 1
ATOM 549 N N . GLU A 1 67 ? -7.082 0.151 11.243 1.00 93.38 67 GLU A N 1
ATOM 550 C CA . GLU A 1 67 ? -6.649 0.376 12.628 1.00 93.38 67 GLU A CA 1
ATOM 551 C C . GLU A 1 67 ? -7.206 1.699 13.178 1.00 93.38 67 GLU A C 1
ATOM 553 O O . GLU A 1 67 ? -7.803 1.709 14.255 1.00 93.38 67 GLU A O 1
ATOM 558 N N . ALA A 1 68 ? -7.099 2.793 12.419 1.00 95.38 68 ALA A N 1
ATOM 559 C CA . ALA A 1 68 ? -7.634 4.095 12.819 1.00 95.38 68 ALA A CA 1
ATOM 560 C C . ALA A 1 68 ? -9.174 4.108 12.891 1.00 95.38 68 ALA A C 1
ATOM 562 O O . ALA A 1 68 ? -9.757 4.673 13.814 1.00 95.38 68 ALA A O 1
ATOM 563 N N . GLU A 1 69 ? -9.852 3.463 11.942 1.00 94.00 69 GLU A N 1
ATOM 564 C CA . GLU A 1 69 ? -11.311 3.314 11.926 1.00 94.00 69 GLU A CA 1
ATOM 565 C C . GLU A 1 69 ? -11.815 2.510 13.131 1.00 94.00 69 GLU A C 1
ATOM 567 O O . GLU A 1 69 ? -12.819 2.879 13.752 1.00 94.00 69 GLU A O 1
ATOM 572 N N . LYS A 1 70 ? -11.083 1.462 13.522 1.00 93.69 70 LYS A N 1
ATOM 573 C CA . LYS A 1 70 ? -11.361 0.696 14.739 1.00 93.69 70 LYS A CA 1
ATOM 574 C C . LYS A 1 70 ? -11.203 1.554 15.997 1.00 93.69 70 LYS A C 1
ATOM 576 O O . LYS A 1 70 ? -12.059 1.502 16.879 1.00 93.69 70 LYS A O 1
ATOM 581 N N . GLU A 1 71 ? -10.142 2.359 16.087 1.00 93.12 71 GLU A N 1
ATOM 582 C CA . GLU A 1 71 ? -9.936 3.295 17.206 1.00 93.12 71 GLU A CA 1
ATOM 583 C C . GLU A 1 71 ? -11.066 4.332 17.319 1.00 93.12 71 GLU A C 1
ATOM 585 O O . GLU A 1 71 ? -11.426 4.740 18.425 1.00 93.12 71 GLU A O 1
ATOM 590 N N . LEU A 1 72 ? -11.671 4.716 16.191 1.00 95.00 72 LEU A N 1
ATOM 591 C CA . LEU A 1 72 ? -12.830 5.613 16.131 1.00 95.00 72 LEU A CA 1
ATOM 592 C C . LEU A 1 72 ? -14.166 4.932 16.482 1.00 95.00 72 LEU A C 1
ATOM 594 O O . LEU A 1 72 ? -15.191 5.612 16.558 1.00 95.00 72 LEU A O 1
ATOM 598 N N . GLY A 1 73 ? -14.166 3.621 16.741 1.00 92.56 73 GLY A N 1
ATOM 599 C CA . GLY A 1 73 ? -15.334 2.868 17.201 1.00 92.56 73 GLY A CA 1
ATOM 600 C C . GLY A 1 73 ? -16.161 2.214 16.093 1.00 92.56 73 GLY A C 1
ATOM 601 O O . GLY A 1 73 ? -17.315 1.863 16.341 1.00 92.56 73 GLY A O 1
ATOM 602 N N . LEU A 1 74 ? -15.607 2.047 14.887 1.00 92.50 74 LEU A N 1
ATOM 603 C CA . LEU A 1 74 ? -16.226 1.210 13.855 1.00 92.50 74 LEU A CA 1
ATOM 604 C C . LEU A 1 74 ? -16.071 -0.280 14.194 1.00 92.50 74 LEU A C 1
ATOM 606 O O . LEU A 1 74 ? -15.099 -0.699 14.825 1.00 92.50 74 LEU A O 1
ATOM 610 N N . GLU A 1 75 ? -17.040 -1.093 13.766 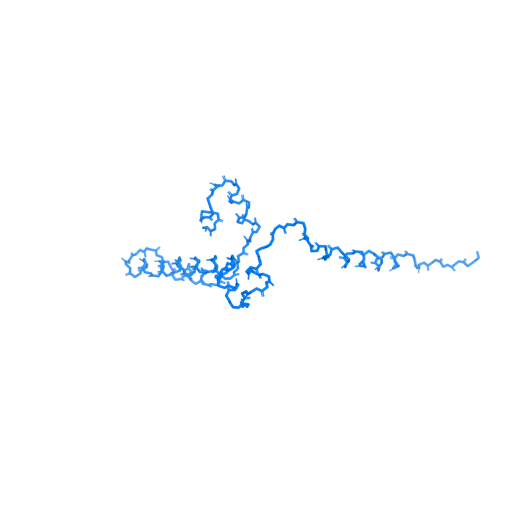1.00 93.00 75 GLU A N 1
ATOM 611 C CA . GLU A 1 75 ? -17.060 -2.540 14.013 1.00 93.00 75 GLU A CA 1
ATOM 612 C C . GLU A 1 75 ? -16.056 -3.281 13.113 1.00 93.00 75 GLU A C 1
ATOM 614 O O . GLU A 1 75 ? -16.425 -3.951 12.150 1.00 93.00 75 GLU A O 1
ATOM 619 N N . ILE A 1 76 ? -14.766 -3.159 13.433 1.00 93.44 76 ILE A N 1
ATOM 620 C CA . ILE A 1 76 ? -13.672 -3.892 12.787 1.00 93.44 76 ILE A CA 1
ATOM 621 C C . ILE A 1 76 ? -13.063 -4.856 13.807 1.00 93.44 76 ILE A C 1
ATOM 623 O O . ILE A 1 76 ? -12.622 -4.459 14.890 1.00 93.44 76 ILE A O 1
ATOM 627 N N . THR A 1 77 ? -13.041 -6.145 13.472 1.00 93.69 77 THR A N 1
ATOM 628 C CA . THR A 1 77 ? -12.491 -7.179 14.358 1.00 93.69 77 THR A CA 1
ATOM 629 C C . THR A 1 77 ? -10.972 -7.270 14.232 1.00 93.69 77 THR A C 1
ATOM 631 O O . THR A 1 77 ? -10.409 -7.101 13.153 1.00 93.69 77 THR A O 1
ATOM 634 N N . ASP A 1 78 ? -10.295 -7.619 15.328 1.00 92.12 78 ASP A N 1
ATOM 635 C CA . ASP A 1 78 ? -8.843 -7.848 15.313 1.00 92.12 78 ASP A CA 1
ATOM 636 C C . ASP A 1 78 ? -8.430 -8.960 14.345 1.00 92.12 78 ASP A C 1
ATOM 638 O O . ASP A 1 78 ? -7.386 -8.876 13.709 1.00 92.12 78 ASP A O 1
ATOM 642 N N . ALA A 1 79 ? -9.280 -9.975 14.175 1.00 93.62 79 ALA A N 1
ATOM 643 C CA . ALA A 1 79 ? -9.027 -11.064 13.241 1.00 93.62 79 ALA A CA 1
ATOM 644 C C . ALA A 1 79 ? -8.924 -10.577 11.784 1.00 93.62 79 ALA A C 1
ATOM 646 O O . ALA A 1 79 ? -8.059 -11.057 11.057 1.00 93.62 79 ALA A O 1
ATOM 647 N N . GLN A 1 80 ? -9.752 -9.606 11.375 1.00 92.62 8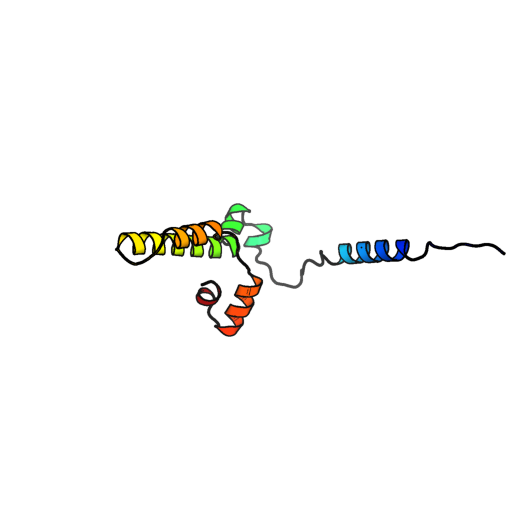0 GLN A N 1
ATOM 648 C CA . GLN A 1 80 ? -9.694 -9.021 10.028 1.00 92.62 80 GLN A CA 1
ATOM 649 C C . GLN A 1 80 ? -8.394 -8.241 9.812 1.00 92.62 80 GLN A C 1
ATOM 651 O O . GLN A 1 80 ? -7.747 -8.386 8.779 1.00 92.62 80 GLN A O 1
ATOM 656 N N . ILE A 1 81 ? -7.973 -7.450 10.803 1.00 93.50 81 ILE A N 1
ATOM 657 C CA . ILE A 1 81 ? -6.724 -6.679 10.721 1.00 93.50 81 ILE A CA 1
ATOM 658 C C . ILE A 1 81 ? -5.515 -7.622 10.639 1.00 93.50 81 ILE A C 1
ATOM 660 O O . ILE A 1 81 ? -4.614 -7.405 9.828 1.00 93.50 81 ILE A O 1
ATOM 664 N N . GLU A 1 82 ? -5.498 -8.692 11.436 1.00 94.12 82 GLU A N 1
ATOM 665 C CA . GLU A 1 82 ? -4.419 -9.684 11.401 1.00 94.12 82 GLU A CA 1
ATOM 666 C C . GLU A 1 82 ? -4.397 -10.479 10.084 1.00 94.12 82 GLU A C 1
ATOM 668 O O . GLU A 1 82 ? -3.320 -10.732 9.540 1.00 94.12 82 GLU A O 1
ATOM 673 N N . GLU A 1 83 ? -5.559 -10.802 9.507 1.00 93.75 83 GLU A N 1
ATOM 674 C CA . GLU A 1 83 ? -5.645 -11.405 8.170 1.00 93.75 83 GLU A CA 1
ATOM 675 C C . GLU A 1 83 ? -5.066 -10.480 7.089 1.00 93.75 83 GLU A C 1
ATOM 677 O O . GLU A 1 83 ? -4.290 -10.925 6.233 1.00 93.75 83 GLU A O 1
ATOM 682 N N . MET A 1 84 ? -5.386 -9.184 7.145 1.00 91.44 84 MET A N 1
ATOM 683 C CA . MET A 1 84 ? -4.829 -8.191 6.223 1.00 91.44 84 MET A CA 1
ATOM 684 C C . MET A 1 84 ? -3.307 -8.080 6.378 1.00 91.44 84 MET A C 1
ATOM 686 O O . MET A 1 84 ? -2.590 -8.070 5.374 1.00 91.44 84 MET A O 1
ATOM 690 N N . LYS A 1 85 ? -2.794 -8.056 7.617 1.00 92.12 85 LYS A N 1
ATOM 691 C CA . LYS A 1 85 ? -1.350 -8.019 7.917 1.00 92.12 85 LYS A CA 1
ATOM 692 C C . LYS A 1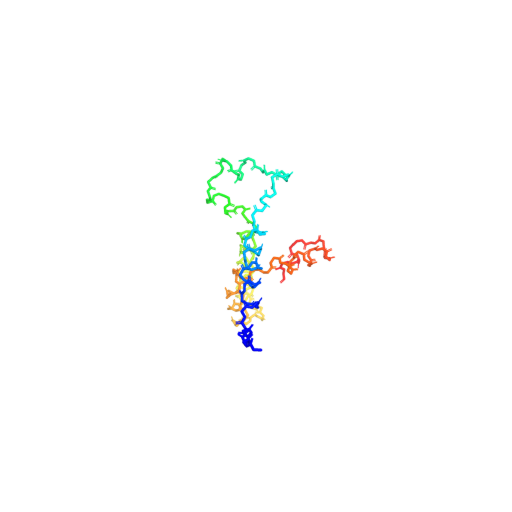 85 ? -0.613 -9.252 7.399 1.00 92.12 85 LYS A C 1
ATOM 694 O O . LYS A 1 85 ? 0.476 -9.114 6.841 1.00 92.12 85 LYS A O 1
ATOM 699 N N . ALA A 1 86 ? -1.204 -10.438 7.531 1.00 93.75 86 ALA A N 1
ATOM 700 C CA . ALA A 1 86 ? -0.610 -11.681 7.041 1.00 93.75 86 ALA A CA 1
ATOM 701 C C . ALA A 1 86 ? -0.483 -11.720 5.506 1.00 93.75 86 ALA A C 1
ATOM 703 O O . ALA A 1 86 ? 0.417 -12.370 4.976 1.00 93.75 86 ALA A O 1
ATOM 704 N N . ASN A 1 87 ? -1.354 -11.001 4.792 1.00 92.25 87 ASN A N 1
ATOM 705 C CA . ASN A 1 87 ? -1.424 -11.011 3.332 1.00 92.25 87 ASN A CA 1
ATOM 706 C C . ASN A 1 87 ? -0.825 -9.762 2.658 1.00 92.25 87 ASN A C 1
ATOM 708 O O . ASN A 1 87 ? -1.021 -9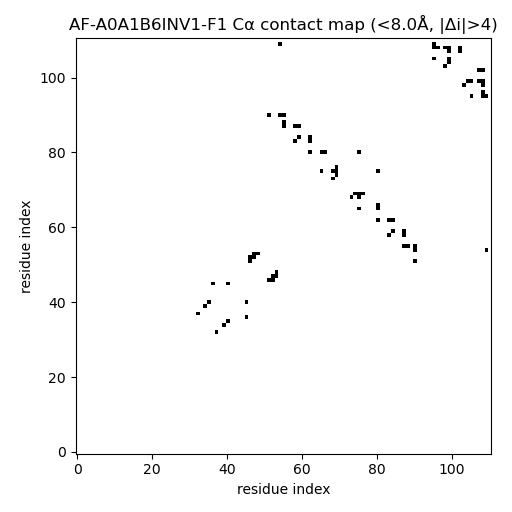.573 1.459 1.00 92.25 87 ASN A O 1
ATOM 712 N N . VAL A 1 88 ? -0.066 -8.914 3.362 1.00 89.75 88 VAL A N 1
ATOM 713 C CA . VAL A 1 88 ? 0.502 -7.674 2.781 1.00 89.75 88 VAL A CA 1
ATOM 714 C C . VAL A 1 88 ? 1.354 -7.941 1.537 1.00 89.75 88 VAL A C 1
ATOM 716 O O . VAL A 1 88 ? 1.188 -7.259 0.527 1.00 89.75 88 VAL A O 1
ATOM 719 N N . ASP A 1 89 ? 2.216 -8.957 1.585 1.00 86.00 89 ASP A N 1
ATOM 720 C CA . ASP A 1 89 ? 3.153 -9.273 0.499 1.00 86.00 89 ASP A CA 1
ATOM 721 C C . ASP A 1 89 ? 2.614 -10.342 -0.476 1.00 86.00 89 ASP A C 1
ATOM 723 O O . ASP A 1 89 ? 3.238 -10.635 -1.497 1.00 86.00 89 ASP A O 1
ATOM 727 N N . ASN A 1 90 ? 1.440 -10.918 -0.191 1.00 89.56 90 ASN A N 1
ATOM 728 C CA . ASN A 1 90 ? 0.817 -11.971 -0.996 1.00 89.56 90 ASN A CA 1
ATOM 729 C C . ASN A 1 90 ? -0.075 -11.377 -2.102 1.00 89.56 90 ASN A C 1
ATOM 731 O O . ASN A 1 90 ? -1.303 -11.349 -1.987 1.00 89.56 90 ASN A O 1
ATOM 735 N N . ILE A 1 91 ? 0.539 -10.802 -3.138 1.00 87.25 91 ILE A N 1
ATOM 736 C CA . ILE A 1 91 ? -0.170 -10.095 -4.217 1.00 87.25 91 ILE A CA 1
ATOM 737 C C . ILE A 1 91 ? -0.290 -10.997 -5.449 1.00 87.25 91 ILE A C 1
ATOM 739 O O . ILE A 1 91 ? 0.717 -11.355 -6.061 1.00 87.25 91 ILE A O 1
ATOM 743 N N . ASP A 1 92 ? -1.526 -11.310 -5.844 1.00 90.00 92 ASP A N 1
ATOM 744 C CA . ASP A 1 92 ? -1.813 -11.975 -7.115 1.00 90.00 92 ASP A CA 1
ATOM 745 C C . ASP A 1 92 ? -1.952 -10.939 -8.240 1.00 90.00 92 ASP A C 1
ATOM 747 O O . ASP A 1 92 ? -2.990 -10.302 -8.425 1.00 90.00 92 ASP A O 1
ATOM 751 N N . PHE A 1 93 ? -0.869 -10.763 -8.994 1.00 86.25 93 PHE A N 1
ATOM 752 C CA . PHE A 1 93 ? -0.824 -9.849 -10.134 1.00 86.25 93 PHE A CA 1
ATOM 753 C C . PHE A 1 93 ? -1.662 -10.326 -11.327 1.00 86.25 93 PHE A C 1
ATOM 755 O O . PHE A 1 93 ? -2.029 -9.508 -12.169 1.00 86.25 93 PHE A O 1
ATOM 762 N N . VAL A 1 94 ? -1.951 -11.628 -11.430 1.00 89.62 94 VAL A N 1
ATOM 763 C CA . VAL A 1 94 ? -2.749 -12.171 -12.536 1.00 89.62 94 VAL A CA 1
ATOM 764 C C . VAL A 1 94 ? -4.212 -11.817 -12.315 1.00 89.62 94 VAL A C 1
ATOM 766 O O . VAL A 1 94 ? -4.826 -11.220 -13.199 1.00 89.62 94 VAL A O 1
ATOM 769 N N . ALA A 1 95 ? -4.728 -12.092 -11.115 1.00 87.50 95 ALA A N 1
ATOM 770 C CA . ALA A 1 95 ? -6.092 -11.729 -10.740 1.00 87.50 95 ALA A CA 1
ATOM 771 C C . ALA A 1 95 ? -6.319 -10.210 -10.833 1.00 87.50 95 ALA A C 1
ATOM 773 O O . ALA A 1 95 ? -7.302 -9.763 -11.420 1.00 87.50 95 ALA A O 1
ATOM 774 N N . ALA A 1 96 ? -5.365 -9.408 -10.347 1.00 87.06 96 ALA A N 1
ATOM 775 C CA . ALA A 1 96 ? -5.468 -7.953 -10.423 1.00 87.06 96 ALA A CA 1
ATOM 776 C C . ALA A 1 96 ? -5.513 -7.429 -11.871 1.00 87.06 96 ALA A C 1
ATOM 778 O O . ALA A 1 96 ? -6.296 -6.536 -12.181 1.00 87.06 96 ALA A O 1
ATOM 779 N N . ALA A 1 97 ? -4.728 -8.002 -12.789 1.00 87.31 97 ALA A N 1
ATOM 780 C CA . ALA A 1 97 ? -4.759 -7.599 -14.197 1.00 87.31 97 ALA A CA 1
ATOM 781 C C . ALA A 1 97 ? -6.081 -7.980 -14.895 1.00 87.31 97 ALA A C 1
ATOM 783 O O . ALA A 1 97 ? -6.550 -7.263 -15.786 1.00 87.31 97 ALA A O 1
ATOM 784 N N . GLU A 1 98 ? -6.690 -9.106 -14.508 1.00 89.69 98 GLU A N 1
ATOM 785 C CA . GLU A 1 98 ? -8.012 -9.513 -14.996 1.00 89.69 98 GLU A CA 1
ATOM 786 C C . GLU A 1 98 ? -9.102 -8.555 -14.504 1.00 89.69 98 GLU A C 1
ATOM 788 O O . GLU A 1 98 ? -9.895 -8.063 -15.314 1.00 89.69 98 GLU A O 1
ATOM 793 N N . GLU A 1 99 ? -9.083 -8.207 -13.218 1.00 86.88 99 GLU A N 1
ATOM 794 C CA . GLU A 1 99 ? -10.024 -7.254 -12.625 1.00 86.88 99 GLU A CA 1
ATOM 795 C C . GLU A 1 99 ? -9.831 -5.826 -13.150 1.00 86.88 99 GLU A C 1
ATOM 797 O O . GLU A 1 99 ? -10.809 -5.127 -13.428 1.00 86.88 99 GLU A O 1
ATOM 802 N N . GLU A 1 100 ? -8.594 -5.384 -13.392 1.00 88.94 100 GLU A N 1
ATOM 803 C CA . GLU A 1 100 ? -8.318 -4.076 -13.999 1.00 88.94 100 GLU A CA 1
ATOM 804 C C . GLU A 1 100 ? -8.907 -3.995 -15.410 1.00 88.94 100 GLU A C 1
ATOM 806 O O . GLU A 1 100 ? -9.463 -2.970 -15.809 1.00 88.94 100 GLU A O 1
ATOM 811 N N . LYS A 1 101 ? -8.869 -5.090 -16.172 1.00 89.62 101 LYS A N 1
ATOM 812 C CA . LYS A 1 101 ? -9.467 -5.132 -17.509 1.00 89.62 101 LYS A CA 1
ATOM 813 C C . LYS A 1 101 ? -10.991 -4.982 -17.471 1.00 89.62 101 LYS A C 1
ATOM 815 O O . LYS A 1 101 ? -11.564 -4.406 -18.404 1.00 89.62 101 LYS A O 1
ATOM 820 N N . LEU A 1 102 ? -11.637 -5.501 -16.427 1.00 88.12 102 LEU A N 1
ATOM 821 C CA . LEU A 1 102 ? -13.086 -5.428 -16.232 1.00 88.12 102 LEU A CA 1
ATOM 822 C C . LEU A 1 102 ? -13.516 -4.057 -15.702 1.00 88.12 102 LEU A C 1
ATOM 824 O O . LEU A 1 102 ? -14.366 -3.395 -16.300 1.00 88.12 102 LEU A O 1
ATOM 828 N N . THR A 1 103 ? -12.906 -3.623 -14.603 1.00 84.56 103 THR A N 1
ATOM 829 C CA . THR A 1 103 ? -13.260 -2.396 -13.874 1.00 84.56 103 THR A CA 1
ATOM 830 C C . THR A 1 103 ? -12.688 -1.135 -14.519 1.00 84.56 103 THR A C 1
ATOM 832 O O . THR A 1 103 ? -13.234 -0.047 -14.332 1.00 84.56 103 THR A O 1
ATOM 835 N N . ARG A 1 104 ? -11.607 -1.273 -15.302 1.00 87.75 104 ARG A N 1
ATOM 836 C CA . ARG A 1 104 ? -10.798 -0.176 -15.865 1.00 87.75 104 ARG A CA 1
ATOM 837 C C . ARG A 1 104 ? -10.269 0.784 -14.800 1.00 87.75 104 ARG A C 1
ATOM 839 O O . ARG A 1 104 ? -10.050 1.961 -15.091 1.00 87.75 104 ARG A O 1
ATOM 846 N N . HIS A 1 105 ? -10.097 0.292 -13.576 1.00 87.19 105 HIS A N 1
ATOM 847 C CA . HIS A 1 105 ? -9.663 1.087 -12.440 1.00 87.19 105 HIS A CA 1
ATOM 848 C C . HIS A 1 105 ? -8.673 0.293 -11.584 1.00 87.19 105 HIS A C 1
ATOM 850 O O . HIS A 1 105 ? -9.063 -0.604 -10.838 1.00 87.19 105 HIS A O 1
ATOM 856 N N . ASP A 1 106 ? -7.392 0.652 -11.684 1.00 82.69 106 ASP A N 1
ATOM 857 C CA . ASP A 1 106 ? -6.274 -0.052 -11.045 1.00 82.69 106 ASP A CA 1
ATOM 858 C C . ASP A 1 106 ? -6.428 -0.132 -9.523 1.00 82.69 106 ASP A C 1
ATOM 860 O O . ASP A 1 106 ? -6.190 -1.178 -8.929 1.00 82.69 106 ASP A O 1
ATOM 864 N N . VAL A 1 107 ? -6.906 0.934 -8.877 1.00 84.56 107 VAL A N 1
ATOM 865 C CA . VAL A 1 107 ? -7.145 0.906 -7.427 1.00 84.56 107 VAL A CA 1
ATOM 866 C C . VAL A 1 107 ? -8.219 -0.117 -7.064 1.00 84.56 107 VAL A C 1
ATOM 868 O O . VAL A 1 107 ? -8.024 -0.861 -6.113 1.00 84.56 107 VAL A O 1
ATOM 871 N N . MET A 1 108 ? -9.321 -0.199 -7.822 1.00 84.56 108 MET A N 1
ATOM 872 C CA . MET A 1 108 ? -10.421 -1.118 -7.480 1.00 84.56 108 MET A CA 1
ATOM 873 C C . MET A 1 108 ? -10.091 -2.571 -7.814 1.00 84.56 108 MET A C 1
ATOM 875 O O . MET A 1 108 ? -10.631 -3.461 -7.177 1.00 84.56 108 MET A O 1
ATOM 879 N N . ALA A 1 109 ? -9.200 -2.812 -8.772 1.00 82.00 109 ALA A N 1
ATOM 880 C CA . ALA A 1 109 ? -8.725 -4.154 -9.087 1.00 82.00 109 ALA A CA 1
ATOM 881 C C . ALA A 1 109 ? -7.848 -4.765 -7.978 1.00 82.00 109 ALA A C 1
ATOM 883 O O . ALA A 1 109 ? -7.648 -5.976 -7.942 1.00 82.00 109 ALA A O 1
ATOM 884 N N . HIS A 1 110 ? -7.299 -3.924 -7.096 1.00 83.06 110 HIS A N 1
ATOM 885 C CA . HIS A 1 110 ? -6.425 -4.332 -5.997 1.00 83.06 110 HIS A CA 1
ATOM 886 C C . HIS A 1 110 ? -7.094 -4.302 -4.612 1.00 83.06 110 HIS A C 1
ATOM 888 O O . HIS A 1 110 ? -6.427 -4.691 -3.647 1.00 83.06 110 HIS A O 1
ATOM 894 N N . VAL A 1 111 ? -8.344 -3.824 -4.521 1.00 80.31 111 VAL A N 1
ATOM 895 C CA . VAL A 1 111 ? -9.196 -3.868 -3.314 1.00 80.31 111 VAL A CA 1
ATOM 896 C C . VAL A 1 111 ? -9.759 -5.271 -3.151 1.00 80.31 111 VAL A C 1
ATOM 898 O O . VAL A 1 111 ? -9.601 -5.821 -2.041 1.00 80.31 111 VAL A O 1
#